Protein AF-A0A383BB78-F1 (afdb_monomer)

Structure (mmCIF, N/CA/C/O backbone):
data_AF-A0A383BB78-F1
#
_entry.id   AF-A0A383BB78-F1
#
loop_
_atom_site.group_PDB
_atom_site.id
_atom_site.type_symbol
_atom_site.label_atom_id
_atom_site.label_alt_id
_atom_site.label_comp_id
_atom_site.label_asym_id
_atom_site.label_entity_id
_atom_site.label_seq_id
_atom_site.pdbx_PDB_ins_code
_atom_site.Cartn_x
_atom_site.Cartn_y
_atom_site.Cartn_z
_atom_site.occupancy
_atom_site.B_iso_or_equiv
_atom_site.auth_seq_id
_atom_site.auth_comp_id
_atom_site.auth_asym_id
_atom_site.auth_atom_id
_atom_site.pdbx_PDB_model_num
ATOM 1 N N . VAL A 1 1 ? -20.816 -3.016 1.423 1.00 55.19 1 VAL A N 1
ATOM 2 C CA . VAL A 1 1 ? -19.977 -1.798 1.449 1.00 55.19 1 VAL A CA 1
ATOM 3 C C . VAL A 1 1 ? -19.959 -1.204 0.049 1.00 55.19 1 VAL A C 1
ATOM 5 O O . VAL A 1 1 ? -19.761 -1.960 -0.895 1.00 55.19 1 VAL A O 1
ATOM 8 N N . THR A 1 2 ? -20.216 0.096 -0.106 1.00 49.22 2 THR A N 1
ATOM 9 C CA . THR A 1 2 ? -20.015 0.806 -1.382 1.00 49.22 2 THR A CA 1
ATOM 10 C C . THR A 1 2 ? -18.661 1.497 -1.313 1.00 49.22 2 THR A C 1
ATOM 12 O O . THR A 1 2 ? -18.463 2.346 -0.451 1.00 49.22 2 THR A O 1
ATOM 15 N N . LEU A 1 3 ? -17.725 1.130 -2.188 1.00 58.84 3 LEU A N 1
ATOM 16 C CA . LEU A 1 3 ? -16.379 1.704 -2.192 1.00 58.84 3 LEU A CA 1
ATOM 17 C C . LEU A 1 3 ? -16.311 2.877 -3.174 1.00 58.84 3 LEU A C 1
ATOM 19 O O . LEU A 1 3 ? -16.462 2.693 -4.381 1.00 58.84 3 LEU A O 1
ATOM 23 N N . MET A 1 4 ? -16.067 4.082 -2.661 1.00 51.03 4 MET A N 1
ATOM 24 C CA . MET A 1 4 ? -15.708 5.239 -3.484 1.00 51.03 4 MET A CA 1
ATOM 25 C C . 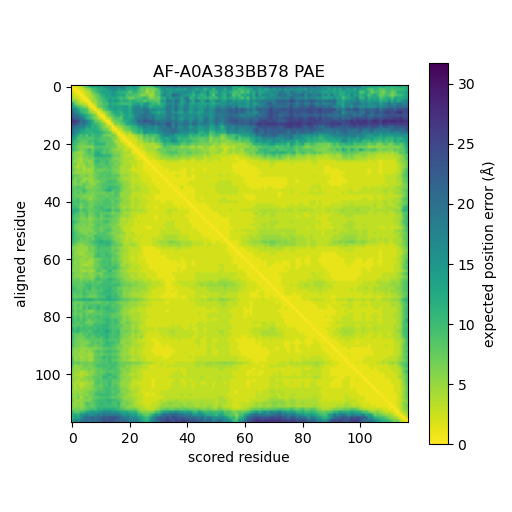MET A 1 4 ? -14.184 5.327 -3.567 1.00 51.03 4 MET A C 1
ATOM 27 O O . MET A 1 4 ? -13.521 5.616 -2.574 1.00 51.03 4 MET A O 1
ATOM 31 N N . ILE A 1 5 ? -13.626 5.053 -4.747 1.00 58.75 5 ILE A N 1
ATOM 32 C CA . ILE A 1 5 ? -12.177 5.047 -4.972 1.00 58.75 5 ILE A CA 1
ATOM 33 C C . ILE A 1 5 ? -11.761 6.394 -5.558 1.00 58.75 5 ILE A C 1
ATOM 35 O O . ILE A 1 5 ? -12.209 6.773 -6.639 1.00 58.75 5 ILE A O 1
ATOM 39 N N . TRP A 1 6 ? -10.868 7.092 -4.863 1.00 55.91 6 TRP A N 1
ATOM 40 C CA . TRP A 1 6 ? -10.281 8.345 -5.328 1.00 55.91 6 TRP A CA 1
ATOM 41 C C . TRP A 1 6 ? -8.835 8.099 -5.778 1.00 55.91 6 TRP A C 1
ATOM 43 O O . TRP A 1 6 ? -7.945 7.955 -4.942 1.00 55.91 6 TRP A O 1
ATOM 53 N N . ASP A 1 7 ? -8.585 8.049 -7.091 1.00 59.75 7 ASP A N 1
ATOM 54 C CA . ASP A 1 7 ? -7.219 8.022 -7.637 1.00 59.75 7 ASP A CA 1
ATOM 55 C C . ASP A 1 7 ? -6.639 9.443 -7.628 1.00 59.75 7 ASP A C 1
ATOM 57 O O . ASP A 1 7 ? -6.869 10.256 -8.528 1.00 59.75 7 ASP A O 1
ATOM 61 N N . VAL A 1 8 ? -5.932 9.789 -6.553 1.00 58.22 8 VAL A N 1
ATOM 62 C CA . VAL A 1 8 ? -5.238 11.074 -6.457 1.00 58.22 8 VAL A CA 1
ATOM 63 C C . VAL A 1 8 ? -3.885 10.924 -7.144 1.00 58.22 8 VAL A C 1
ATOM 65 O O . VAL A 1 8 ? -2.927 10.420 -6.557 1.00 58.22 8 VAL A O 1
ATOM 68 N N . ALA A 1 9 ? -3.793 11.394 -8.390 1.00 49.59 9 ALA A N 1
ATOM 69 C CA . ALA A 1 9 ? -2.537 11.447 -9.130 1.00 49.59 9 ALA A CA 1
ATOM 70 C C . ALA A 1 9 ? -1.418 12.057 -8.260 1.00 49.59 9 ALA A C 1
ATOM 72 O O . ALA A 1 9 ? -1.569 13.149 -7.707 1.00 49.59 9 ALA A O 1
ATOM 73 N N . GLY A 1 10 ? -0.277 11.362 -8.159 1.00 52.47 10 GLY A N 1
ATOM 74 C CA . GLY A 1 10 ? 0.865 11.678 -7.285 1.00 52.47 10 GLY A CA 1
ATOM 75 C C . GLY A 1 10 ? 1.601 13.000 -7.558 1.00 52.47 10 GLY A C 1
ATOM 76 O O . GLY A 1 10 ? 2.744 13.166 -7.133 1.00 52.47 10 GLY A O 1
ATOM 77 N N . GLN A 1 11 ? 0.988 13.952 -8.262 1.00 50.12 11 GLN A N 1
ATOM 78 C CA . GLN A 1 11 ? 1.531 15.293 -8.412 1.00 50.12 11 GLN A CA 1
ATOM 79 C C . GLN A 1 11 ? 1.340 16.128 -7.137 1.00 50.12 11 GLN A C 1
ATOM 81 O O . GLN A 1 11 ? 0.410 15.957 -6.340 1.00 50.12 11 GLN A O 1
ATOM 86 N N . LYS A 1 12 ? 2.278 17.059 -6.934 1.00 52.28 12 LYS A N 1
ATOM 87 C CA . LYS A 1 12 ? 2.250 18.094 -5.895 1.00 52.28 12 LYS A CA 1
ATOM 88 C C . LYS A 1 12 ? 1.157 19.130 -6.200 1.00 52.28 12 LYS A C 1
ATOM 90 O O . LYS A 1 12 ? 1.455 20.299 -6.406 1.00 52.28 12 LYS A O 1
ATOM 95 N N . THR A 1 13 ? -0.102 18.718 -6.266 1.00 50.19 13 THR A N 1
ATOM 96 C CA . THR A 1 13 ? -1.219 19.652 -6.440 1.00 50.19 13 THR A CA 1
ATOM 97 C C . THR A 1 13 ? -1.718 20.092 -5.061 1.00 50.19 13 THR A C 1
ATOM 9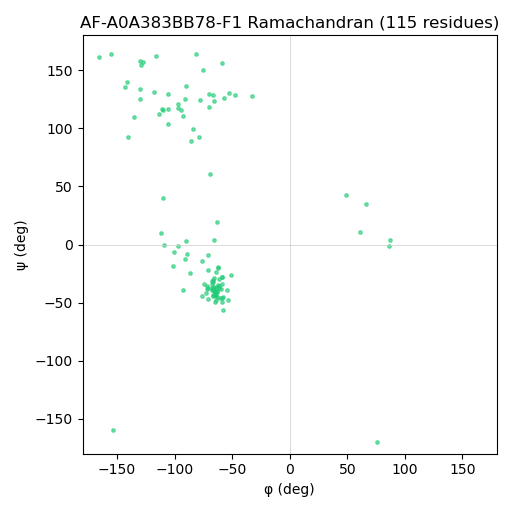9 O O . THR A 1 13 ? -1.778 19.282 -4.134 1.00 50.19 13 THR A O 1
ATOM 102 N N . LEU A 1 14 ? -1.968 21.401 -4.934 1.00 47.25 14 LEU A N 1
ATOM 103 C CA . LEU A 1 14 ? -2.149 22.196 -3.713 1.00 47.25 14 LEU A CA 1
ATOM 104 C C . LEU A 1 14 ? -2.800 21.453 -2.531 1.00 47.25 14 LEU A C 1
ATOM 106 O O . LEU A 1 14 ? -3.898 20.912 -2.649 1.00 47.25 14 LEU A O 1
ATOM 110 N 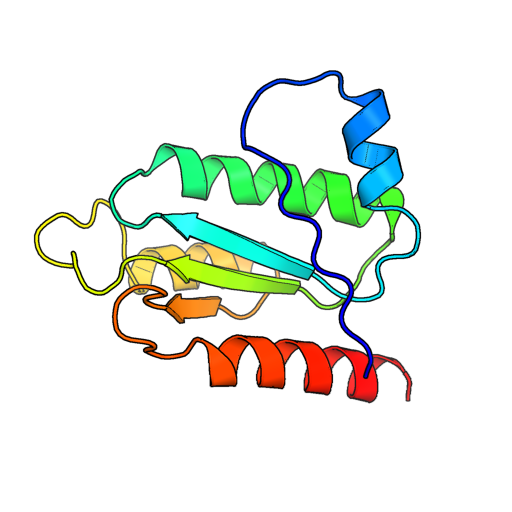N . GLY A 1 15 ? -2.146 21.507 -1.364 1.00 54.94 15 GLY A N 1
ATOM 111 C CA . GLY A 1 15 ? -2.513 20.771 -0.144 1.00 54.94 15 GLY A CA 1
ATOM 112 C C . GLY A 1 15 ? -3.973 20.899 0.312 1.00 54.94 15 GLY A C 1
ATOM 113 O O . GLY A 1 15 ? -4.502 19.952 0.888 1.00 54.94 15 GLY A O 1
ATOM 114 N N . ASN A 1 16 ? -4.661 21.995 -0.023 1.00 52.91 16 ASN A N 1
ATOM 115 C CA . ASN A 1 16 ? -6.078 22.183 0.312 1.00 52.91 16 ASN A CA 1
ATOM 116 C C . ASN A 1 16 ? -7.009 21.222 -0.446 1.00 52.91 16 ASN A C 1
ATOM 118 O O . ASN A 1 16 ? -8.033 20.813 0.094 1.00 52.91 16 ASN A O 1
ATOM 122 N N . VAL A 1 17 ? -6.656 20.823 -1.673 1.00 56.22 17 VAL A N 1
ATOM 123 C CA . VAL A 1 17 ? -7.476 19.897 -2.471 1.00 56.22 17 VAL A CA 1
ATOM 124 C C . VAL A 1 17 ? -7.341 18.466 -1.930 1.00 56.22 17 VAL A C 1
ATOM 126 O O . VAL A 1 17 ? -8.319 17.730 -1.893 1.00 56.22 17 VAL A O 1
ATOM 129 N N . LYS A 1 18 ? -6.163 18.087 -1.409 1.00 61.50 18 LYS A N 1
ATOM 130 C CA . LYS A 1 18 ? -5.913 16.748 -0.837 1.00 61.50 18 LYS A CA 1
ATOM 131 C C . LYS A 1 18 ? -6.744 16.462 0.412 1.00 61.50 18 LYS A C 1
ATOM 133 O O . LYS A 1 18 ? -7.286 15.373 0.537 1.00 61.50 18 LYS A O 1
ATOM 138 N N . GLN A 1 19 ? -6.891 17.442 1.302 1.00 64.81 19 GLN A N 1
ATOM 139 C CA . GLN A 1 19 ? -7.702 17.269 2.512 1.00 64.81 19 GLN A CA 1
ATOM 140 C C . GLN A 1 19 ? -9.194 17.097 2.201 1.00 64.81 19 GLN A C 1
ATOM 142 O O . GLN A 1 19 ? -9.884 16.370 2.910 1.00 64.81 19 GLN A O 1
ATOM 147 N N . ALA A 1 20 ? -9.697 17.731 1.136 1.00 65.94 20 ALA A N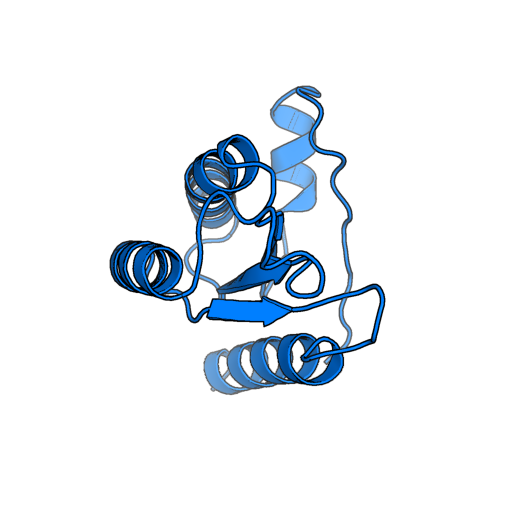 1
ATOM 148 C CA . ALA A 1 20 ? -11.084 17.557 0.716 1.00 65.94 20 ALA A CA 1
ATOM 149 C C . ALA A 1 20 ? -11.377 16.110 0.283 1.00 65.94 20 ALA A C 1
ATOM 151 O O . ALA A 1 20 ? -12.440 15.600 0.616 1.00 65.94 20 ALA A O 1
ATOM 152 N N . TYR A 1 21 ? -10.424 15.434 -0.372 1.00 66.94 21 TYR A N 1
ATOM 153 C CA . TYR A 1 21 ? -10.572 14.032 -0.793 1.00 66.94 21 TYR A CA 1
ATOM 154 C C . TYR A 1 21 ? -10.537 13.024 0.359 1.00 66.94 21 TYR A C 1
ATOM 156 O O . TYR A 1 21 ? -11.017 11.908 0.204 1.00 66.94 21 TYR A O 1
ATOM 164 N N . TYR A 1 22 ? -9.957 13.392 1.502 1.00 73.12 22 TYR A N 1
ATOM 165 C CA . TYR A 1 22 ? -9.899 12.515 2.674 1.00 73.12 22 TYR A CA 1
ATOM 166 C C . TYR A 1 22 ? -11.145 12.625 3.552 1.00 73.12 22 TYR A C 1
ATOM 168 O O . TYR A 1 22 ? -11.469 11.699 4.286 1.00 73.12 22 TYR A O 1
ATOM 176 N N . ARG A 1 23 ? -11.855 13.756 3.501 1.00 77.44 23 ARG A N 1
ATOM 177 C CA . ARG A 1 23 ? -13.000 14.004 4.377 1.00 77.44 23 ARG A CA 1
ATOM 178 C C . ARG A 1 23 ? -14.143 13.033 4.069 1.00 77.44 23 ARG A C 1
ATOM 180 O O . ARG A 1 23 ? -14.665 13.025 2.960 1.00 77.44 23 ARG A O 1
ATOM 187 N N . GLY A 1 24 ? -14.580 12.298 5.090 1.00 79.00 24 GLY A N 1
ATOM 188 C CA . GLY A 1 24 ? -15.682 11.335 4.987 1.00 79.00 24 GLY A CA 1
ATOM 189 C C . GLY A 1 24 ? -15.258 9.937 4.531 1.00 79.00 24 GLY A C 1
ATOM 190 O O . GLY A 1 24 ? -16.123 9.087 4.353 1.00 79.00 24 GLY A O 1
ATOM 191 N N . SER A 1 25 ? -13.958 9.685 4.350 1.00 83.00 25 SER A N 1
ATOM 192 C CA . SER A 1 25 ? -13.451 8.333 4.116 1.00 83.00 25 SER A CA 1
ATOM 193 C C . SER A 1 25 ? -13.559 7.487 5.384 1.00 83.00 25 SER A C 1
ATOM 195 O O . SER A 1 25 ? -13.086 7.894 6.441 1.00 83.00 25 SER A O 1
ATOM 197 N N . GLU A 1 26 ? -14.135 6.295 5.252 1.00 87.38 26 GLU A N 1
ATOM 198 C CA . GLU A 1 26 ? -14.277 5.303 6.332 1.00 87.38 26 GLU A CA 1
ATOM 199 C C . GLU A 1 26 ? -13.225 4.181 6.244 1.00 87.38 26 GLU A C 1
ATOM 201 O O . GLU A 1 26 ? -13.116 3.350 7.136 1.00 87.38 26 GLU A O 1
ATOM 206 N N . GLY A 1 27 ? -12.425 4.160 5.175 1.00 89.06 27 GLY A N 1
ATOM 207 C CA . GLY A 1 27 ? -11.286 3.264 4.988 1.00 89.06 27 GLY A CA 1
ATOM 208 C C . GLY A 1 27 ? -10.402 3.743 3.836 1.00 89.06 27 GLY A C 1
ATOM 209 O O . GLY A 1 27 ? -10.837 4.551 3.009 1.00 89.06 27 GLY A O 1
ATOM 210 N N . ALA A 1 28 ? -9.155 3.273 3.772 1.00 89.31 28 ALA A N 1
ATOM 211 C CA . ALA A 1 28 ? -8.231 3.644 2.702 1.00 89.31 28 ALA A CA 1
ATOM 212 C C . ALA A 1 28 ? -7.344 2.490 2.218 1.00 89.31 28 ALA A C 1
ATOM 214 O O . ALA A 1 28 ? -6.777 1.726 2.997 1.00 89.31 28 ALA A O 1
ATOM 215 N N . MET A 1 29 ? -7.154 2.427 0.901 1.00 91.19 29 MET A N 1
ATOM 216 C CA . MET A 1 29 ? -6.151 1.585 0.250 1.00 91.19 29 MET A CA 1
ATOM 217 C C . MET A 1 29 ? -5.018 2.489 -0.229 1.00 91.19 29 MET A C 1
ATOM 219 O O . MET A 1 29 ? -5.230 3.366 -1.065 1.00 91.19 29 MET A O 1
ATOM 223 N N . ILE A 1 30 ? -3.817 2.297 0.306 1.00 90.88 30 ILE A N 1
ATOM 224 C CA . ILE A 1 30 ? -2.662 3.143 0.008 1.00 90.88 30 ILE A CA 1
ATOM 225 C C . ILE A 1 30 ? -1.662 2.341 -0.811 1.00 90.88 30 ILE A C 1
ATOM 227 O O . ILE A 1 30 ? -1.098 1.358 -0.336 1.00 90.88 30 ILE A O 1
ATOM 231 N N . VAL A 1 31 ? -1.436 2.766 -2.052 1.00 93.31 31 VAL A N 1
ATOM 232 C CA . VAL A 1 31 ? -0.682 1.987 -3.038 1.00 93.31 31 VAL A CA 1
ATOM 233 C C . VAL A 1 31 ? 0.713 2.571 -3.245 1.00 93.31 31 VAL A C 1
ATOM 235 O O . VAL A 1 31 ? 0.863 3.758 -3.531 1.00 93.31 31 VAL A O 1
ATOM 238 N N . CYS A 1 32 ? 1.734 1.724 -3.159 1.00 93.50 32 CYS A N 1
ATOM 239 C CA . CYS A 1 32 ? 3.090 2.014 -3.611 1.00 93.50 32 CYS A CA 1
ATOM 240 C C . CYS A 1 32 ? 3.481 1.082 -4.762 1.00 93.50 32 CYS A C 1
ATOM 242 O O . CYS A 1 32 ? 2.849 0.063 -5.022 1.00 93.50 32 CYS A O 1
ATOM 244 N N . ASP A 1 33 ? 4.515 1.462 -5.495 1.00 95.31 33 ASP A N 1
ATOM 245 C CA . ASP A 1 33 ? 5.027 0.749 -6.657 1.00 95.31 33 ASP A CA 1
ATOM 246 C C . ASP A 1 33 ? 6.394 0.166 -6.307 1.00 95.31 33 ASP A C 1
ATOM 248 O O . ASP A 1 33 ? 7.329 0.924 -6.039 1.00 95.31 33 ASP A O 1
ATOM 252 N N . ILE A 1 34 ? 6.526 -1.165 -6.316 1.00 97.44 34 ILE A N 1
ATOM 253 C CA . ILE A 1 34 ? 7.753 -1.834 -5.857 1.00 97.44 34 ILE A CA 1
ATOM 254 C C . ILE A 1 34 ? 8.989 -1.482 -6.682 1.00 97.44 34 ILE A C 1
ATOM 256 O O . ILE A 1 34 ? 10.108 -1.624 -6.194 1.00 97.44 34 ILE A O 1
ATOM 260 N N . THR A 1 35 ? 8.821 -0.980 -7.908 1.00 96.94 35 THR A N 1
ATOM 261 C CA . THR A 1 35 ? 9.942 -0.557 -8.758 1.00 96.94 35 THR A CA 1
ATOM 262 C C . THR A 1 35 ? 10.314 0.915 -8.553 1.00 96.94 35 THR A C 1
ATOM 264 O O . THR A 1 35 ? 11.165 1.434 -9.272 1.00 96.94 35 THR A O 1
ATOM 267 N N . ARG A 1 36 ? 9.656 1.624 -7.622 1.00 94.94 36 ARG A N 1
ATOM 268 C CA . ARG A 1 36 ? 9.818 3.067 -7.370 1.00 94.94 36 ARG A CA 1
ATOM 269 C C . ARG A 1 36 ? 9.781 3.386 -5.875 1.00 94.94 36 ARG A C 1
ATOM 271 O O . ARG A 1 36 ? 8.722 3.622 -5.288 1.00 94.94 36 ARG A O 1
ATOM 278 N N . ARG A 1 37 ? 10.956 3.411 -5.244 1.00 92.38 37 ARG A N 1
ATOM 279 C CA . ARG A 1 37 ? 11.131 3.561 -3.786 1.00 92.38 37 ARG A CA 1
ATOM 280 C C . ARG A 1 37 ? 10.522 4.847 -3.221 1.00 92.38 37 ARG A C 1
ATOM 282 O O . ARG A 1 37 ? 10.004 4.850 -2.108 1.00 92.38 37 ARG A O 1
ATOM 289 N N . GLU A 1 38 ? 10.540 5.931 -3.983 1.00 90.38 38 GLU A N 1
ATOM 290 C CA . GLU A 1 38 ? 9.945 7.213 -3.612 1.00 90.38 38 GLU A CA 1
ATOM 291 C C . GLU A 1 38 ? 8.438 7.115 -3.328 1.00 90.38 38 GLU A C 1
ATOM 293 O O . GLU A 1 38 ? 7.908 7.870 -2.508 1.00 90.38 38 GLU A O 1
ATOM 298 N N . THR A 1 39 ? 7.748 6.153 -3.952 1.00 90.12 39 THR A N 1
ATOM 299 C CA . THR A 1 39 ? 6.317 5.931 -3.716 1.00 90.12 39 THR A CA 1
ATOM 300 C C . THR A 1 39 ? 6.060 5.342 -2.334 1.00 90.12 39 THR A C 1
ATOM 302 O O . THR A 1 39 ? 5.127 5.783 -1.674 1.00 90.12 39 THR A O 1
ATOM 305 N N . LEU A 1 40 ? 6.924 4.441 -1.845 1.00 90.75 40 LEU A N 1
ATOM 306 C CA . LEU A 1 40 ? 6.846 3.902 -0.483 1.00 90.75 40 LEU A CA 1
ATOM 307 C C . LEU A 1 40 ? 7.087 4.989 0.569 1.00 90.75 40 LEU A C 1
ATOM 309 O O . LEU A 1 40 ? 6.397 5.038 1.577 1.00 90.75 40 LEU A O 1
ATOM 313 N N . LEU A 1 41 ? 8.045 5.888 0.335 1.00 88.44 41 LEU A N 1
ATOM 314 C CA . LEU A 1 41 ? 8.286 6.999 1.261 1.00 88.44 41 LEU A CA 1
ATOM 315 C C . LEU A 1 41 ? 7.080 7.9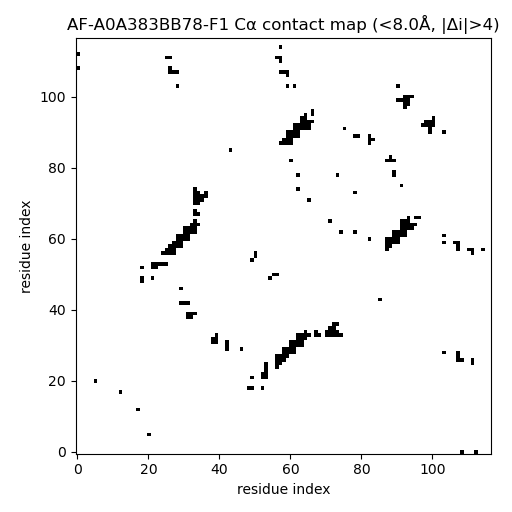46 1.321 1.00 88.44 41 LEU A C 1
ATOM 317 O O . LEU A 1 41 ? 6.714 8.416 2.395 1.00 88.44 41 LEU A O 1
ATOM 321 N N . SER A 1 42 ? 6.431 8.171 0.178 1.00 85.69 42 SER A N 1
ATOM 322 C CA . SER A 1 42 ? 5.253 9.037 0.085 1.00 85.69 42 SER A CA 1
ATOM 323 C C . SER A 1 42 ? 4.036 8.475 0.833 1.00 85.69 42 SER A C 1
ATOM 325 O O . SER A 1 42 ? 3.248 9.263 1.357 1.00 85.69 42 SER A O 1
ATOM 327 N N . THR A 1 43 ? 3.876 7.145 0.940 1.00 84.81 43 THR A N 1
ATOM 328 C CA . THR A 1 43 ? 2.717 6.549 1.638 1.00 84.81 43 THR A CA 1
ATOM 329 C C . THR A 1 43 ? 2.672 6.920 3.117 1.00 84.81 43 THR A C 1
ATOM 331 O O . THR A 1 43 ? 1.589 7.141 3.657 1.00 84.81 43 THR A O 1
ATOM 334 N N . ILE A 1 44 ? 3.835 7.055 3.760 1.00 82.88 44 ILE A N 1
ATOM 335 C CA . ILE A 1 44 ? 3.948 7.443 5.171 1.00 82.88 44 ILE A CA 1
ATOM 336 C C . ILE A 1 44 ? 3.326 8.828 5.388 1.00 82.88 44 ILE A C 1
ATOM 338 O O . ILE A 1 44 ? 2.550 9.028 6.324 1.00 82.88 44 ILE A O 1
ATOM 342 N N . ASP A 1 45 ? 3.637 9.783 4.511 1.00 83.56 45 ASP A N 1
ATOM 343 C CA . ASP A 1 45 ? 3.105 11.144 4.596 1.00 83.56 45 ASP A CA 1
ATOM 344 C C . ASP A 1 45 ? 1.617 11.197 4.232 1.00 83.56 45 ASP A C 1
ATOM 346 O O . ASP A 1 45 ? 0.850 11.949 4.843 1.00 83.56 45 ASP A O 1
ATOM 350 N N . TRP A 1 46 ? 1.180 10.377 3.270 1.00 84.38 46 TRP A N 1
ATOM 351 C CA . TRP A 1 46 ? -0.233 10.273 2.903 1.00 84.38 46 TRP A CA 1
ATOM 352 C C . TRP A 1 46 ? -1.078 9.747 4.057 1.00 84.38 46 TRP A C 1
ATOM 354 O O . TRP A 1 46 ? -2.099 10.354 4.361 1.00 84.38 46 TRP A O 1
ATOM 364 N N . ILE A 1 47 ? -0.624 8.699 4.749 1.00 85.56 47 ILE A N 1
ATOM 365 C CA . ILE A 1 47 ? -1.340 8.116 5.891 1.00 85.56 47 ILE A CA 1
ATOM 366 C C . ILE A 1 47 ? -1.427 9.105 7.049 1.00 85.56 47 ILE A C 1
ATOM 368 O O . ILE A 1 47 ? -2.502 9.296 7.609 1.00 85.56 47 ILE A O 1
ATOM 372 N N . LYS A 1 48 ? -0.336 9.814 7.359 1.00 85.38 48 LYS A N 1
ATOM 373 C CA . LYS A 1 48 ? -0.365 10.874 8.378 1.00 85.38 48 LYS A CA 1
ATOM 374 C C . LYS A 1 48 ? -1.379 11.963 8.036 1.00 85.38 48 LYS A C 1
ATOM 376 O O . LYS A 1 48 ? -2.146 12.378 8.898 1.00 85.38 48 LYS A O 1
ATOM 381 N N . THR A 1 49 ? -1.387 12.425 6.786 1.00 83.69 49 THR A N 1
ATOM 382 C CA . THR A 1 49 ? -2.308 13.485 6.346 1.00 83.69 49 THR A CA 1
ATOM 383 C C . THR A 1 49 ? -3.758 12.996 6.347 1.00 83.69 49 THR A C 1
ATOM 385 O O . THR A 1 49 ? -4.649 13.743 6.735 1.00 83.69 49 THR A O 1
ATOM 388 N N . LEU A 1 50 ? -3.994 11.746 5.941 1.00 85.25 50 LEU A N 1
ATOM 389 C CA . LEU A 1 50 ? -5.298 11.090 6.000 1.00 85.25 50 LEU A CA 1
ATOM 390 C C . LEU A 1 50 ? -5.813 11.066 7.442 1.00 85.25 50 LEU A C 1
ATOM 392 O O . LEU A 1 50 ? -6.853 11.654 7.716 1.00 85.25 50 LEU A O 1
ATOM 396 N N . MET A 1 51 ? -5.032 10.506 8.370 1.00 86.38 51 MET A N 1
ATOM 397 C CA . MET A 1 51 ? -5.409 10.386 9.783 1.00 86.38 51 MET A CA 1
ATOM 398 C C . MET A 1 51 ? -5.628 11.743 10.466 1.00 86.38 51 MET A C 1
ATOM 400 O O . MET A 1 51 ? -6.465 11.856 11.355 1.00 86.38 51 MET A O 1
ATOM 404 N N . GLN A 1 52 ? -4.936 12.803 10.033 1.00 87.31 52 GLN A N 1
ATOM 405 C CA . GLN A 1 52 ? -5.204 14.168 10.505 1.00 87.31 52 GLN A CA 1
ATOM 406 C C . GLN A 1 52 ? -6.586 14.694 10.089 1.00 87.31 52 GLN A C 1
ATOM 408 O O . GLN A 1 52 ? -7.138 15.553 10.774 1.00 87.31 52 GLN A O 1
ATOM 413 N N . VAL A 1 53 ? -7.131 14.224 8.964 1.00 86.50 53 VAL A N 1
ATOM 414 C CA . VAL A 1 53 ? -8.436 14.654 8.442 1.00 86.50 53 VAL A CA 1
ATOM 415 C C . VAL A 1 53 ? -9.568 13.747 8.925 1.00 86.50 53 VAL A C 1
ATOM 417 O O . VAL A 1 53 ? -10.652 14.249 9.217 1.00 86.50 53 VAL A O 1
ATOM 420 N N . THR A 1 54 ? -9.335 12.436 8.989 1.00 87.31 54 THR A N 1
ATOM 421 C CA . THR A 1 54 ? -10.371 11.423 9.260 1.00 87.31 54 THR A CA 1
ATOM 422 C C . THR A 1 54 ? -10.375 10.903 10.691 1.00 87.31 54 THR A C 1
ATOM 424 O O . THR A 1 54 ? -11.372 10.328 11.112 1.00 87.31 54 THR A O 1
ATOM 427 N N . GLY A 1 55 ? -9.282 11.077 11.436 1.00 87.81 55 GLY A N 1
ATOM 428 C CA . GLY A 1 55 ? -8.986 10.221 12.585 1.00 87.81 55 GLY A CA 1
ATOM 429 C C . GLY A 1 55 ? -8.464 8.850 12.142 1.00 87.81 55 GLY A C 1
ATOM 430 O O . GLY A 1 55 ? -8.145 8.641 10.967 1.00 87.81 55 GLY A O 1
ATOM 431 N N . GLU A 1 56 ? -8.352 7.918 13.087 1.00 88.44 56 GLU A N 1
ATOM 432 C CA . GLU A 1 56 ? -7.966 6.539 12.783 1.00 88.44 56 GLU A CA 1
ATOM 433 C C . GLU A 1 56 ? -9.097 5.828 12.033 1.00 88.44 56 GLU A C 1
ATOM 435 O O . GLU A 1 56 ? -10.203 5.681 12.544 1.00 88.44 56 GLU A O 1
ATOM 440 N N . ILE A 1 57 ? -8.798 5.397 10.809 1.00 90.25 57 ILE A N 1
ATOM 441 C CA . ILE A 1 57 ? -9.667 4.564 9.975 1.00 90.25 57 ILE A CA 1
ATOM 442 C C . ILE A 1 57 ? -8.868 3.345 9.500 1.00 90.25 57 ILE A C 1
ATOM 444 O O . ILE A 1 57 ? -7.637 3.428 9.433 1.00 90.25 57 ILE A O 1
ATOM 448 N N . PRO A 1 58 ? -9.519 2.230 9.136 1.00 91.62 58 PRO A N 1
ATOM 449 C CA . PRO A 1 58 ? -8.848 1.096 8.516 1.00 91.62 58 PRO A CA 1
ATOM 450 C C . PRO A 1 58 ? -8.015 1.502 7.294 1.00 91.62 58 PRO A C 1
ATOM 452 O O . PRO A 1 58 ? -8.495 2.187 6.387 1.00 91.62 58 PRO A O 1
ATOM 455 N N . VAL A 1 59 ? -6.759 1.054 7.255 1.00 91.38 59 VAL A N 1
ATOM 456 C CA . VAL A 1 59 ? -5.839 1.288 6.136 1.00 91.38 59 VAL A CA 1
ATOM 457 C C . VAL A 1 59 ? -5.201 -0.027 5.714 1.00 91.38 59 VAL A C 1
ATOM 459 O O . VAL A 1 59 ? -4.683 -0.754 6.556 1.00 91.38 59 VAL A O 1
ATOM 462 N N . VAL A 1 60 ? -5.152 -0.293 4.409 1.00 93.62 60 VAL A N 1
ATOM 463 C CA . VAL A 1 60 ? -4.348 -1.380 3.833 1.00 93.62 60 VAL A CA 1
ATOM 464 C C . VAL A 1 60 ? -3.287 -0.822 2.885 1.00 93.62 60 VAL A C 1
ATOM 466 O O . VAL A 1 60 ? -3.565 0.016 2.025 1.00 93.62 60 VAL A O 1
ATOM 469 N N . LEU A 1 61 ? -2.046 -1.278 3.051 1.00 94.38 61 LEU A N 1
ATOM 470 C CA . LEU A 1 61 ? -0.906 -0.919 2.210 1.00 94.38 61 LEU A CA 1
ATOM 471 C C . LEU A 1 61 ? -0.769 -1.905 1.047 1.00 94.38 61 LEU A C 1
ATOM 473 O O . LEU A 1 61 ? -0.618 -3.104 1.261 1.00 94.38 61 LEU A O 1
ATOM 477 N N . LEU A 1 62 ? -0.734 -1.420 -0.189 1.00 96.44 62 LEU A N 1
ATOM 478 C CA . LEU A 1 62 ? -0.602 -2.271 -1.371 1.00 96.44 62 LEU A CA 1
ATOM 479 C C . LEU A 1 62 ? 0.730 -2.019 -2.067 1.00 96.44 62 LEU A C 1
ATOM 481 O O . LEU A 1 62 ? 0.942 -0.964 -2.660 1.00 96.44 62 LEU A O 1
ATOM 485 N N . ALA A 1 63 ? 1.615 -3.010 -2.027 1.00 97.12 63 ALA A N 1
ATOM 486 C CA . ALA A 1 63 ? 2.859 -3.018 -2.786 1.00 97.12 63 ALA A CA 1
ATOM 487 C C . ALA A 1 63 ? 2.583 -3.565 -4.191 1.00 97.12 63 ALA A C 1
ATOM 489 O O . ALA A 1 63 ? 2.622 -4.773 -4.427 1.00 97.12 63 ALA A O 1
ATOM 490 N N . ASN A 1 64 ? 2.226 -2.664 -5.102 1.00 97.62 64 ASN A N 1
ATOM 491 C CA . ASN A 1 64 ? 1.776 -2.985 -6.449 1.00 97.62 64 ASN A CA 1
ATOM 492 C C . ASN A 1 64 ? 2.947 -3.254 -7.408 1.00 97.62 64 ASN A C 1
ATOM 494 O O . ASN A 1 64 ? 4.087 -2.858 -7.161 1.00 97.62 64 ASN A O 1
ATOM 498 N N . LYS A 1 65 ? 2.625 -3.866 -8.550 1.00 97.56 65 LYS A N 1
ATOM 499 C CA . LYS A 1 65 ? 3.547 -4.332 -9.594 1.00 97.56 65 LYS A CA 1
ATOM 500 C C . LYS A 1 65 ? 4.458 -5.470 -9.145 1.00 97.56 65 LYS A C 1
ATOM 502 O O . LYS A 1 65 ? 5.588 -5.582 -9.614 1.00 97.56 65 LYS A O 1
ATOM 507 N N . CYS A 1 66 ? 3.964 -6.365 -8.289 1.00 97.44 66 CYS A N 1
ATOM 508 C CA . CYS A 1 66 ? 4.688 -7.580 -7.898 1.00 97.44 66 CYS A CA 1
ATOM 509 C C . CYS A 1 66 ? 4.902 -8.586 -9.048 1.00 97.44 66 CYS A C 1
ATOM 511 O O . CYS A 1 66 ? 5.431 -9.676 -8.844 1.00 97.44 66 CYS A O 1
ATOM 513 N N . ASP A 1 67 ? 4.504 -8.262 -10.280 1.00 97.88 67 ASP A N 1
ATOM 514 C CA . ASP A 1 67 ? 4.947 -8.930 -11.513 1.00 97.88 67 ASP A CA 1
ATOM 515 C C . ASP A 1 67 ? 6.357 -8.528 -11.949 1.00 97.88 67 ASP A C 1
ATOM 517 O O . ASP A 1 67 ? 6.957 -9.229 -12.756 1.00 97.88 67 ASP A O 1
ATOM 521 N N . LEU A 1 68 ? 6.908 -7.454 -11.381 1.00 97.12 68 LEU A N 1
ATOM 522 C CA . LEU A 1 68 ? 8.238 -6.922 -11.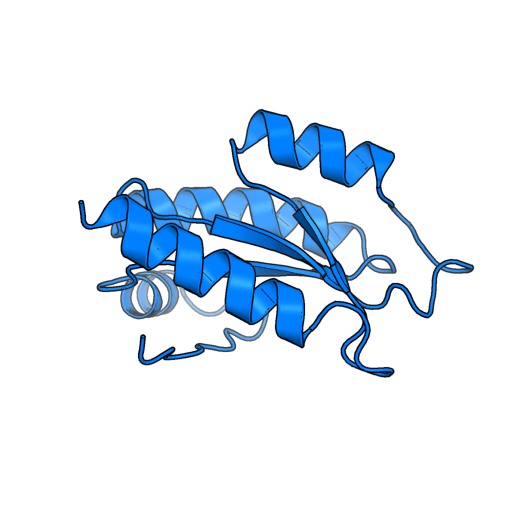682 1.00 97.12 68 LEU A CA 1
ATOM 523 C C . LEU A 1 68 ? 9.215 -7.136 -10.516 1.00 97.12 68 LEU A C 1
ATOM 525 O O . LEU A 1 68 ? 10.000 -6.247 -10.184 1.00 97.12 68 LEU A O 1
ATOM 529 N N . MET A 1 69 ? 9.152 -8.299 -9.856 1.00 94.94 69 MET A N 1
ATOM 530 C CA . MET A 1 69 ? 10.018 -8.613 -8.707 1.00 94.94 69 MET A CA 1
ATOM 531 C C . MET A 1 69 ? 11.515 -8.564 -9.045 1.00 94.94 69 MET A C 1
ATOM 533 O O . MET A 1 69 ? 12.326 -8.241 -8.183 1.00 94.94 69 MET A O 1
ATOM 537 N N . ASP A 1 70 ? 11.883 -8.824 -10.299 1.00 96.81 70 ASP A N 1
ATOM 538 C CA . ASP A 1 70 ? 13.244 -8.692 -10.829 1.00 96.81 70 ASP A CA 1
ATOM 539 C C . ASP A 1 70 ? 13.767 -7.244 -10.812 1.00 96.81 70 ASP A C 1
ATOM 541 O O . ASP A 1 70 ? 14.975 -7.017 -10.786 1.00 96.81 70 ASP A O 1
ATOM 545 N N . LYS A 1 71 ? 12.860 -6.261 -10.803 1.00 96.88 71 LYS A N 1
ATOM 546 C CA . LYS A 1 71 ? 13.153 -4.817 -10.787 1.00 96.88 71 LYS A CA 1
ATOM 547 C C . LYS A 1 71 ? 12.745 -4.151 -9.475 1.00 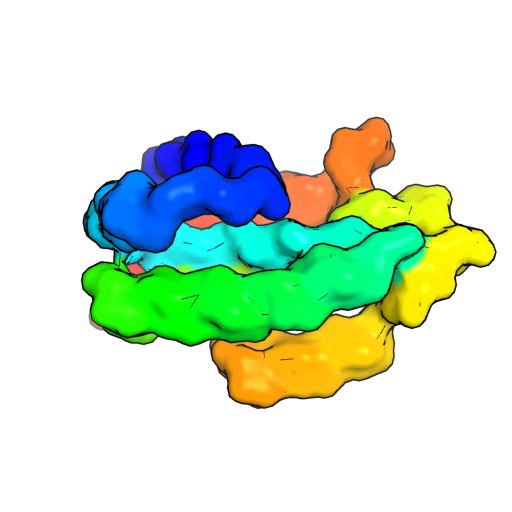96.88 71 LYS A C 1
ATOM 549 O O . LYS A 1 71 ? 12.711 -2.922 -9.391 1.00 96.88 71 LYS A O 1
ATOM 554 N N . ALA A 1 72 ? 12.392 -4.946 -8.470 1.00 96.94 72 ALA A N 1
ATOM 555 C CA . ALA A 1 72 ? 11.921 -4.444 -7.195 1.00 96.94 72 ALA A CA 1
ATOM 556 C C . ALA A 1 72 ? 13.044 -3.710 -6.446 1.00 96.94 72 ALA A C 1
ATOM 558 O O . ALA A 1 72 ? 14.132 -4.241 -6.236 1.00 96.94 72 ALA A O 1
ATOM 559 N N . LEU A 1 73 ? 12.758 -2.485 -6.007 1.00 97.56 73 LEU A N 1
ATOM 560 C CA . LEU A 1 73 ? 13.621 -1.693 -5.127 1.00 97.56 73 LEU A CA 1
ATOM 561 C C . LEU A 1 73 ? 13.297 -1.916 -3.641 1.00 97.56 73 LEU A C 1
ATOM 563 O O . LEU A 1 73 ? 14.052 -1.474 -2.775 1.00 97.56 73 LEU A O 1
ATOM 567 N N . PHE A 1 74 ? 12.163 -2.557 -3.352 1.00 96.81 74 PHE A N 1
ATOM 568 C CA . PHE A 1 74 ? 11.734 -3.006 -2.030 1.00 96.81 74 PHE A CA 1
ATOM 569 C C . PHE A 1 74 ? 10.763 -4.189 -2.165 1.00 96.81 74 PHE A C 1
ATOM 571 O O . PHE A 1 74 ? 10.217 -4.436 -3.238 1.00 96.81 74 PHE A O 1
ATOM 578 N N . GLY A 1 75 ? 10.539 -4.924 -1.076 1.00 95.06 75 GLY A N 1
ATOM 579 C CA . GLY A 1 75 ? 9.671 -6.105 -1.064 1.00 95.06 75 GLY A CA 1
ATOM 580 C C . GLY A 1 75 ? 9.074 -6.377 0.313 1.00 95.06 75 GLY A C 1
ATOM 581 O O . GLY A 1 75 ? 9.039 -5.492 1.169 1.00 95.06 75 GLY A O 1
ATOM 582 N N . GLU A 1 76 ? 8.635 -7.613 0.547 1.00 96.25 76 GLU A N 1
ATOM 583 C CA . GLU A 1 76 ? 7.860 -7.994 1.739 1.00 96.25 76 GLU A CA 1
ATOM 584 C C . GLU A 1 76 ? 8.525 -7.641 3.068 1.00 96.25 76 GLU A C 1
ATOM 586 O O . GLU A 1 76 ? 7.849 -7.191 3.988 1.00 96.25 76 GLU A O 1
ATOM 591 N N . LYS A 1 77 ? 9.850 -7.801 3.180 1.00 96.12 77 LYS A N 1
ATOM 592 C CA . LYS A 1 77 ? 10.574 -7.481 4.418 1.00 96.12 77 LYS A CA 1
ATOM 593 C C . LYS A 1 77 ? 10.382 -6.016 4.814 1.00 96.12 77 LYS A C 1
ATOM 595 O O . LYS A 1 77 ? 10.031 -5.723 5.952 1.00 96.12 77 LYS A O 1
ATOM 600 N N . GLU A 1 78 ? 10.593 -5.106 3.870 1.00 95.06 78 GLU A N 1
ATOM 601 C CA . GLU A 1 78 ? 10.470 -3.673 4.128 1.00 95.06 78 GLU A CA 1
ATOM 602 C C . GLU A 1 78 ? 9.004 -3.266 4.310 1.00 95.06 78 GLU A C 1
ATOM 604 O O . GLU A 1 78 ? 8.685 -2.494 5.213 1.00 95.06 78 GLU A O 1
ATOM 609 N N . MET A 1 79 ? 8.092 -3.859 3.534 1.00 95.81 79 MET A N 1
ATOM 610 C CA . MET A 1 79 ? 6.655 -3.664 3.733 1.00 95.81 79 MET A CA 1
ATOM 611 C C . MET A 1 79 ? 6.196 -4.118 5.121 1.00 95.81 79 MET A C 1
ATOM 613 O O . MET A 1 79 ? 5.405 -3.422 5.748 1.00 95.81 79 MET A O 1
ATOM 617 N N . SER A 1 80 ? 6.737 -5.220 5.646 1.00 95.88 80 SER A N 1
ATOM 618 C CA . SER A 1 80 ? 6.465 -5.698 7.005 1.00 95.88 80 SER A CA 1
ATOM 619 C C . SER A 1 80 ? 6.940 -4.705 8.069 1.00 95.88 80 SER A C 1
ATOM 621 O O . SER A 1 80 ? 6.240 -4.456 9.051 1.00 95.88 80 SER A O 1
ATOM 623 N N . GLU A 1 81 ? 8.108 -4.090 7.877 1.00 94.69 81 GLU A N 1
ATOM 624 C CA . GLU A 1 81 ? 8.620 -3.059 8.785 1.00 94.69 81 GLU A CA 1
ATOM 625 C C . GLU A 1 81 ? 7.756 -1.790 8.760 1.00 94.69 81 GLU A C 1
ATOM 627 O O . GLU A 1 81 ? 7.452 -1.231 9.817 1.00 94.69 81 GLU A O 1
ATOM 632 N N . VAL A 1 82 ? 7.339 -1.339 7.573 1.00 91.56 82 VAL A N 1
ATOM 633 C CA . VAL A 1 82 ? 6.456 -0.173 7.410 1.00 91.56 82 VAL A CA 1
ATOM 634 C C . VAL A 1 82 ? 5.065 -0.455 7.979 1.00 91.56 82 VAL A C 1
ATOM 636 O O . VAL A 1 82 ? 4.541 0.361 8.734 1.00 91.56 82 VAL A O 1
ATOM 639 N N . SER A 1 83 ? 4.506 -1.629 7.691 1.00 91.81 83 SER A N 1
ATOM 640 C CA . SER A 1 83 ? 3.214 -2.102 8.196 1.00 91.81 83 SER A CA 1
ATOM 641 C C . SER A 1 83 ? 3.142 -2.046 9.721 1.00 91.81 83 SER A C 1
ATOM 643 O O . SER A 1 83 ? 2.213 -1.461 10.272 1.00 91.81 83 SER A O 1
ATOM 645 N N . LYS A 1 84 ? 4.174 -2.547 10.415 1.00 92.94 84 LYS A N 1
ATOM 646 C CA . LYS A 1 84 ? 4.257 -2.487 11.884 1.00 92.94 84 LYS A CA 1
ATOM 647 C C . LYS A 1 84 ? 4.322 -1.058 12.414 1.00 92.94 84 LYS A C 1
ATOM 649 O O . LYS A 1 84 ? 3.697 -0.756 13.422 1.00 92.94 84 LYS A O 1
ATOM 654 N N . LYS A 1 85 ? 5.077 -0.175 11.751 1.00 90.19 85 LYS A N 1
ATOM 655 C CA . LYS A 1 85 ? 5.214 1.234 12.166 1.00 90.19 85 LYS A CA 1
ATOM 656 C C . LYS A 1 85 ? 3.919 2.024 12.004 1.00 90.19 85 LYS A C 1
ATOM 658 O O . LYS A 1 85 ? 3.685 2.946 12.775 1.00 90.19 85 LYS A O 1
ATOM 663 N N . LEU A 1 86 ? 3.130 1.695 10.986 1.00 86.12 86 LEU A N 1
ATOM 664 C CA . LEU A 1 86 ? 1.888 2.393 10.655 1.00 86.12 86 LEU A CA 1
ATOM 665 C C . LEU A 1 86 ? 0.639 1.699 11.211 1.00 86.12 86 LEU A C 1
ATOM 667 O O . LEU A 1 86 ? -0.454 2.211 11.008 1.00 86.12 86 LEU A O 1
ATOM 671 N N . ASN A 1 87 ? 0.801 0.554 11.886 1.00 89.31 87 ASN A N 1
ATOM 672 C CA . ASN A 1 87 ? -0.289 -0.310 12.339 1.00 89.31 87 ASN A CA 1
ATOM 673 C C . ASN A 1 87 ? -1.313 -0.610 11.225 1.00 89.31 87 ASN A C 1
ATOM 675 O O . ASN A 1 87 ? -2.521 -0.552 11.435 1.00 89.31 87 ASN A O 1
ATOM 679 N N . ALA A 1 88 ? -0.816 -0.890 10.019 1.00 89.81 88 ALA A N 1
ATOM 680 C CA . ALA A 1 88 ? -1.638 -1.110 8.833 1.00 89.81 88 ALA A CA 1
ATOM 681 C C . ALA A 1 88 ? -1.203 -2.404 8.132 1.00 89.81 88 ALA A C 1
ATOM 683 O O . ALA A 1 88 ? -0.012 -2.529 7.821 1.00 89.81 88 ALA A O 1
ATOM 684 N N . PRO A 1 89 ? -2.100 -3.374 7.869 1.00 93.62 89 PRO A N 1
ATOM 685 C CA . PRO A 1 89 ? -1.761 -4.569 7.100 1.00 93.62 89 PRO A CA 1
ATOM 686 C C . PRO A 1 89 ? -1.267 -4.208 5.696 1.00 93.62 89 PRO A C 1
ATOM 688 O O . PRO A 1 89 ? -1.586 -3.145 5.158 1.00 93.62 89 PRO A O 1
ATOM 691 N N . PHE A 1 90 ? -0.486 -5.103 5.089 1.00 95.75 90 PHE A N 1
ATOM 692 C CA . PHE A 1 90 ? -0.013 -4.925 3.720 1.00 95.75 90 PHE A CA 1
ATOM 693 C C . PHE A 1 90 ? -0.257 -6.154 2.850 1.00 95.75 90 PHE A C 1
ATOM 695 O O . PHE A 1 90 ? -0.359 -7.274 3.348 1.00 95.75 90 PHE A O 1
ATOM 702 N N . MET A 1 91 ? -0.289 -5.935 1.538 1.00 97.25 91 MET A N 1
ATOM 703 C CA . MET A 1 91 ? -0.435 -6.984 0.539 1.00 97.25 91 MET A CA 1
ATOM 704 C C . MET A 1 91 ? 0.410 -6.673 -0.700 1.00 97.25 91 MET A C 1
ATOM 706 O O . MET A 1 91 ? 0.427 -5.544 -1.199 1.00 97.25 91 MET A O 1
ATOM 710 N N . MET A 1 92 ? 1.120 -7.678 -1.214 1.00 97.69 92 MET A N 1
ATOM 711 C CA . MET A 1 92 ? 1.794 -7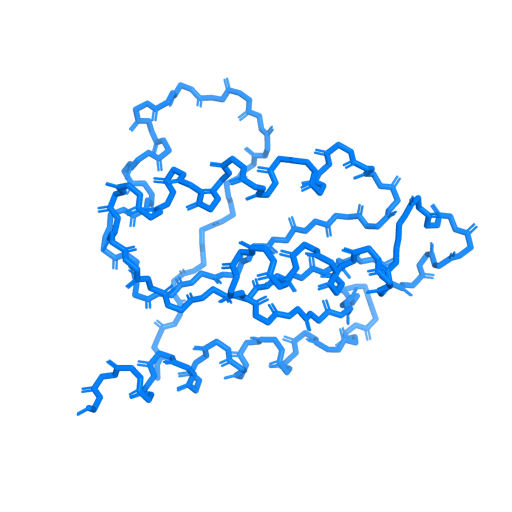.584 -2.512 1.00 97.69 92 MET A CA 1
ATOM 712 C C . MET A 1 92 ? 0.743 -7.756 -3.607 1.00 97.69 92 MET A C 1
ATOM 714 O O . MET A 1 92 ? 0.047 -8.765 -3.609 1.00 97.69 92 MET A O 1
ATOM 718 N N . THR A 1 93 ? 0.622 -6.815 -4.539 1.00 98.25 93 THR A N 1
ATOM 719 C CA . THR A 1 93 ? -0.430 -6.832 -5.571 1.00 98.25 93 THR A CA 1
ATOM 720 C C . THR A 1 93 ? 0.147 -6.649 -6.969 1.00 98.25 93 THR A C 1
ATOM 722 O O . THR A 1 93 ? 1.220 -6.067 -7.156 1.00 98.25 93 THR A O 1
ATOM 725 N N . SER A 1 9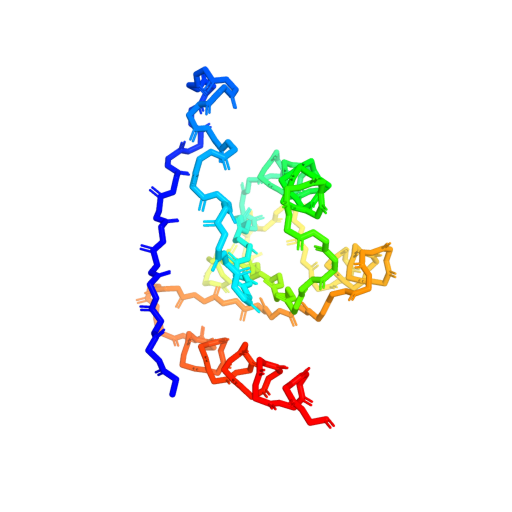4 ? -0.560 -7.144 -7.980 1.00 97.81 94 SER A N 1
ATOM 726 C CA . SER A 1 94 ? -0.316 -6.741 -9.362 1.00 97.81 94 SER A CA 1
ATOM 727 C C . SER A 1 94 ? -1.639 -6.483 -10.058 1.00 97.81 94 SER A C 1
ATOM 729 O O . SER A 1 94 ? -2.392 -7.392 -10.392 1.00 97.81 94 SER A O 1
ATOM 731 N N . ALA A 1 95 ? -1.894 -5.208 -10.339 1.00 96.00 95 ALA A N 1
ATOM 732 C CA . ALA A 1 95 ? -3.025 -4.807 -11.168 1.00 96.00 95 ALA A CA 1
ATOM 733 C C . ALA A 1 95 ? -2.934 -5.349 -12.609 1.00 96.00 95 ALA A C 1
ATOM 735 O O . ALA A 1 95 ? -3.939 -5.395 -13.309 1.00 96.00 95 ALA A O 1
ATOM 736 N N . LYS A 1 96 ? -1.736 -5.742 -13.066 1.00 96.31 96 LYS A N 1
ATOM 737 C CA . LYS A 1 96 ? -1.501 -6.225 -14.431 1.00 96.31 96 LYS A CA 1
ATOM 738 C C . LYS A 1 96 ? -2.005 -7.650 -14.633 1.00 96.31 96 LYS A C 1
ATOM 740 O O . LYS A 1 96 ? -2.585 -7.933 -15.676 1.00 96.31 96 LYS A O 1
ATOM 745 N N . ASP A 1 97 ? -1.739 -8.536 -13.677 1.00 96.62 97 ASP A N 1
ATOM 746 C CA . ASP A 1 97 ? -2.131 -9.950 -13.757 1.00 96.62 97 ASP A CA 1
ATOM 747 C C . ASP A 1 97 ? -3.264 -10.328 -12.788 1.00 96.62 97 ASP A C 1
ATOM 749 O O . ASP A 1 97 ? -3.723 -11.467 -12.789 1.00 96.62 97 ASP A O 1
ATOM 753 N N . GLY A 1 98 ? -3.751 -9.365 -12.002 1.00 96.06 98 GLY A N 1
ATOM 754 C CA . GLY A 1 98 ? -4.884 -9.521 -11.095 1.00 96.06 98 GLY A CA 1
ATOM 755 C C . GLY A 1 98 ? -4.520 -10.076 -9.719 1.00 96.06 98 GLY A C 1
ATOM 756 O O . GLY A 1 98 ? -5.407 -10.180 -8.872 1.00 96.06 98 GLY A O 1
ATOM 757 N N . ARG A 1 99 ? -3.246 -10.403 -9.453 1.00 97.94 99 ARG A N 1
ATOM 758 C CA . ARG A 1 99 ? -2.836 -10.965 -8.159 1.00 97.94 99 ARG A CA 1
ATOM 759 C C . ARG A 1 99 ? -3.204 -10.051 -7.003 1.00 97.94 99 ARG A C 1
ATOM 761 O O . ARG A 1 99 ? -2.773 -8.893 -6.956 1.00 97.94 99 ARG A O 1
ATOM 768 N N . ASN A 1 100 ? -3.922 -10.633 -6.043 1.00 96.62 100 ASN A N 1
ATOM 769 C CA . ASN A 1 100 ? -4.274 -10.032 -4.764 1.00 96.62 100 ASN A CA 1
ATOM 770 C C . ASN A 1 100 ? -5.123 -8.750 -4.871 1.00 96.62 100 ASN A C 1
ATOM 772 O O . ASN A 1 100 ? -5.292 -8.029 -3.890 1.00 96.62 100 ASN A O 1
ATOM 776 N N . VAL A 1 101 ? -5.649 -8.423 -6.059 1.00 95.38 101 VAL A N 1
ATOM 777 C CA . VAL A 1 101 ? -6.464 -7.216 -6.255 1.00 95.38 101 VAL A CA 1
ATOM 778 C C . VAL A 1 101 ? -7.822 -7.389 -5.581 1.00 95.38 101 VAL A C 1
ATOM 780 O O . VAL A 1 101 ? -8.250 -6.501 -4.848 1.00 95.38 101 VAL A O 1
ATOM 783 N N . GLY A 1 102 ? -8.487 -8.529 -5.791 1.00 94.44 102 GLY A N 1
ATOM 784 C CA . GLY A 1 102 ? -9.785 -8.814 -5.174 1.00 94.44 102 GLY A CA 1
ATOM 785 C C . GLY A 1 102 ? -9.681 -8.926 -3.654 1.00 94.44 102 GLY A C 1
ATOM 786 O O . GLY A 1 102 ? -10.465 -8.318 -2.931 1.00 94.44 102 GLY A O 1
ATOM 787 N N . GLU A 1 103 ? -8.651 -9.619 -3.181 1.00 95.44 103 GLU A N 1
ATOM 788 C CA . GLU A 1 103 ? -8.327 -9.811 -1.771 1.00 95.44 103 GLU A CA 1
ATOM 789 C C . GLU A 1 103 ? -8.044 -8.477 -1.070 1.00 95.44 103 GLU A C 1
ATOM 791 O O . GLU A 1 103 ? -8.480 -8.271 0.061 1.00 95.44 103 GLU A O 1
ATOM 796 N N . ALA A 1 104 ? -7.383 -7.532 -1.745 1.00 93.62 104 ALA A N 1
ATOM 797 C CA . ALA A 1 104 ? -7.158 -6.193 -1.209 1.00 93.62 104 ALA A CA 1
ATOM 798 C C . ALA A 1 104 ? -8.472 -5.420 -0.996 1.00 93.62 104 ALA A C 1
ATOM 800 O O . ALA A 1 104 ? -8.652 -4.787 0.046 1.00 93.62 104 ALA A O 1
ATOM 801 N N . PHE A 1 105 ? -9.402 -5.485 -1.958 1.00 92.31 105 PHE A N 1
ATOM 802 C CA . PHE A 1 105 ? -10.729 -4.868 -1.831 1.00 92.31 105 PHE A CA 1
ATOM 803 C C . PHE A 1 105 ? -11.595 -5.552 -0.768 1.00 92.31 105 PHE A C 1
ATOM 805 O O . PHE A 1 105 ? -12.328 -4.879 -0.039 1.00 92.31 105 PHE A O 1
ATOM 812 N N . GLN A 1 106 ? -11.508 -6.876 -0.662 1.00 92.06 106 GLN A N 1
ATOM 813 C CA . GLN A 1 106 ? -12.208 -7.634 0.367 1.00 92.06 106 GLN A CA 1
ATOM 814 C C . GLN A 1 106 ? -11.689 -7.276 1.764 1.00 92.06 106 GLN A C 1
ATOM 816 O O . GLN A 1 106 ? -12.484 -6.912 2.626 1.00 92.06 106 GLN A O 1
ATOM 821 N N . SER A 1 107 ? -10.369 -7.280 1.959 1.00 90.50 107 SER A N 1
ATOM 822 C CA . SER A 1 107 ? -9.732 -7.015 3.252 1.00 90.50 107 SER A CA 1
ATOM 823 C C . SER A 1 107 ? -10.101 -5.642 3.818 1.00 90.50 107 SER A C 1
ATOM 825 O O . SER A 1 107 ? -10.472 -5.545 4.989 1.00 90.50 107 SER A O 1
ATOM 827 N N . ILE A 1 108 ? -10.073 -4.583 2.996 1.00 91.25 108 ILE A N 1
ATOM 828 C CA . ILE A 1 108 ? -10.495 -3.255 3.466 1.00 91.25 108 ILE A CA 1
ATOM 829 C C . ILE A 1 108 ? -11.995 -3.214 3.777 1.00 91.25 108 ILE A C 1
ATOM 831 O O . ILE A 1 108 ? -12.393 -2.610 4.768 1.00 91.25 108 ILE A O 1
ATOM 835 N N . SER A 1 109 ? -12.826 -3.889 2.977 1.00 90.56 109 SER A N 1
ATOM 836 C CA . SER A 1 109 ? -14.276 -3.926 3.196 1.00 90.56 109 SER A CA 1
ATOM 837 C C . SER A 1 109 ? -14.631 -4.626 4.507 1.00 90.56 109 SER A C 1
ATOM 839 O O . SER A 1 109 ? -15.494 -4.144 5.233 1.00 90.56 109 SER A O 1
ATOM 841 N N . GLU A 1 110 ? -13.963 -5.736 4.821 1.00 90.06 110 GLU A N 1
ATOM 842 C CA . GLU A 1 110 ? -14.133 -6.465 6.082 1.00 90.06 110 GLU A CA 1
ATOM 843 C C . GLU A 1 110 ? -13.689 -5.610 7.271 1.00 90.06 110 GLU A C 1
ATOM 845 O O . GLU A 1 110 ? -14.464 -5.425 8.205 1.00 90.06 110 GLU A O 1
ATOM 850 N N . SER A 1 111 ? -12.511 -4.978 7.190 1.00 87.81 111 SER A N 1
ATOM 851 C CA . SER A 1 111 ? -12.014 -4.102 8.263 1.00 87.81 111 SER A CA 1
ATOM 852 C C . SER A 1 111 ? -12.928 -2.900 8.525 1.00 87.81 111 SER A C 1
ATOM 854 O O . SER A 1 111 ? -13.087 -2.479 9.669 1.00 87.81 111 SER A O 1
ATOM 856 N N . MET A 1 112 ? -13.548 -2.342 7.480 1.00 86.25 112 MET A N 1
ATOM 857 C CA . MET A 1 112 ? -14.531 -1.263 7.626 1.00 86.25 112 MET A CA 1
ATOM 858 C C . MET A 1 112 ? -15.805 -1.738 8.332 1.00 86.25 112 MET A C 1
ATOM 860 O O . MET A 1 112 ? -16.346 -1.005 9.149 1.00 86.25 112 MET A O 1
ATOM 864 N N . VAL A 1 113 ? -16.282 -2.953 8.044 1.00 85.69 113 VAL A N 1
ATOM 865 C CA . VAL A 1 113 ? -17.486 -3.512 8.683 1.00 85.69 113 VAL A CA 1
ATOM 866 C C . VAL A 1 113 ? -17.218 -3.899 10.138 1.00 85.69 113 VAL A C 1
ATOM 868 O O . VAL A 1 113 ? -18.049 -3.620 10.994 1.00 85.69 113 VAL A O 1
ATOM 871 N N . GLU A 1 114 ? -16.066 -4.500 10.435 1.00 80.06 114 GLU A N 1
ATOM 872 C CA . GLU A 1 114 ? -15.680 -4.865 11.806 1.00 80.06 114 GLU A CA 1
ATOM 873 C C . GLU A 1 114 ? -15.444 -3.633 12.689 1.00 80.06 114 GLU A C 1
ATOM 875 O O . GLU A 1 114 ? -15.820 -3.628 13.859 1.00 80.06 114 GLU A O 1
ATOM 880 N N . GLY A 1 115 ? -14.883 -2.557 12.129 1.00 64.31 115 GLY A N 1
ATOM 881 C CA . GLY A 1 115 ? -14.708 -1.282 12.831 1.00 64.31 115 GLY A CA 1
ATOM 882 C C . GLY A 1 115 ? -16.008 -0.507 13.094 1.00 64.31 115 GLY A C 1
ATOM 883 O O . GLY A 1 115 ? -15.977 0.488 13.815 1.00 64.31 115 GLY A O 1
ATOM 884 N N . MET A 1 116 ? -17.141 -0.932 12.518 1.00 54.81 116 MET A N 1
ATOM 885 C CA . MET A 1 116 ? -18.471 -0.354 12.767 1.00 54.81 116 MET A CA 1
ATOM 886 C C . MET A 1 116 ? -19.224 -1.013 13.939 1.00 54.81 116 MET A C 1
ATOM 888 O O . MET A 1 116 ? -20.302 -0.531 14.300 1.00 54.81 116 MET A O 1
ATOM 892 N N . SER A 1 117 ? -18.701 -2.112 14.494 1.00 41.25 117 SER A N 1
ATOM 893 C CA . SER A 1 117 ? -19.282 -2.865 15.624 1.00 41.25 117 SER A CA 1
ATOM 894 C C . SER A 1 117 ? -18.623 -2.540 16.959 1.00 41.25 117 SER A C 1
ATOM 896 O O . SER A 1 117 ? -19.374 -2.502 17.961 1.00 41.25 117 SER A O 1
#

Solvent-accessible surface area (backbone atoms only — not comparable to full-atom values): 6910 Å² total; per-residue (Å²): 134,87,85,84,82,80,86,74,71,90,65,96,65,62,71,74,60,56,53,61,74,33,53,87,54,64,54,47,78,48,73,25,42,27,70,38,61,70,40,53,62,48,47,59,56,49,51,53,56,39,37,74,62,52,41,93,55,47,48,37,38,31,39,25,52,59,82,42,62,94,56,41,71,56,52,69,72,57,49,52,56,50,22,66,75,67,76,25,58,70,46,71,18,15,86,88,83,52,46,52,49,65,58,51,57,48,52,52,49,51,46,38,55,61,74,73,110

pLDDT: mean 84.18, std 15.57, range [41.25, 98.25]

Mean predicted aligned error: 6.05 Å

Secondary structure (DSSP, 8-state):
---------SS---HHHHHHHHTT-S-EEEEEETT-HHHHHHHHHHHHHHHHHH-S--EEEEEE-TT-GGG-SS-HHHHHHHHHHHT--EEE--TTT-TTHHHHHHHHHHHHHHTT-

Nearest PDB structures (foldseek):
  8yo0-assembly1_A  TM=9.680E-01  e=6.155E-09  Homo sapiens
  8yim-assembly1_A  TM=9.440E-01  e=4.133E-09  Homo sapiens
  8yl3-assembly1_A  TM=9.202E-01  e=2.966E-09  Homo sapiens
  2erx-assembly1_A  TM=9.529E-01  e=1.304E-07  Homo sapiens
  2gjs-assembly1_A  TM=9.657E-01  e=1.854E-06  Homo sapiens

Organism: NCBI:txid408172

Sequence (117 aa):
VTLMIWDVAGQKTLGNVKQAYYRGSEGAMIVCDITRRETLLSTIDWIKTLMQVTGEIPVVLLANKCDLMDKALFGEKEMSEVSKKLNAPFMMTSAKDGRNVGEAFQSISESMVEGMS

InterPro domains:
  IPR001806 Small GTPase [PF00071] (1-112)
  IPR001806 Small GTPase [PS51421] (1-117)
  IPR005225 Small GTP-binding domain [TIGR00231] (3-108)
  IPR027417 P-loop containing nucleoside triphosphate hydrolase [G3DSA:3.40.50.300] (1-117)
  IPR027417 P-loop containing nucleoside triphosphate hydrolase [SSF52540] (1-113)
  IPR050227 Ras-related protein Rab [PTHR47977] (1-115)

Radius of gyration: 13.94 Å; Cα contacts (8 Å, |Δi|>4): 152; chains: 1; bounding box: 34×33×30 Å

Foldseek 3Di:
DDDDDDDDPPDPDPPVVLLVVLAPDQEEEQEAEQLDVVSVVVSVVSLVSSCVNHPDHAYEYEHEPPVVVVNGPDDDVVVVVVCVVSVHHYDYYYPPVGPCVVVSVVVRVVRSVVVVD